Protein AF-A0A9D7T2Z5-F1 (afdb_monomer_lite)

Secondary structure (DSSP, 8-state):
--HHHHHHHHHHHHHHHHHHHHHHHHHHHHHHHHHHHHHHHHHHHHHHHHHHHHHHHHHHHHHHHH-HHHHHHHHHHHH----TT-------------TT------------

Radius of gyration: 41.45 Å; chains: 1; bounding box: 63×59×127 Å

Structure (mmCIF, N/CA/C/O backbone):
data_AF-A0A9D7T2Z5-F1
#
_entry.id   AF-A0A9D7T2Z5-F1
#
loop_
_atom_site.group_PDB
_atom_site.id
_atom_site.type_symbol
_atom_site.label_atom_id
_atom_site.label_alt_id
_atom_site.label_comp_id
_atom_site.label_asym_id
_atom_site.label_entity_id
_atom_site.label_seq_id
_atom_site.pdbx_PDB_ins_code
_atom_site.Cartn_x
_atom_site.Cartn_y
_atom_site.Cartn_z
_atom_site.occupancy
_atom_site.B_iso_or_equiv
_atom_site.auth_seq_id
_atom_site.auth_comp_id
_atom_site.auth_asym_id
_atom_site.auth_atom_id
_atom_site.pdbx_PDB_model_num
ATOM 1 N N . MET A 1 1 ? 38.373 -6.492 -48.192 1.00 63.41 1 MET A N 1
ATOM 2 C CA . MET A 1 1 ? 36.990 -6.645 -47.676 1.00 63.41 1 MET A CA 1
ATOM 3 C C . MET A 1 1 ? 36.101 -5.614 -48.356 1.00 63.41 1 MET A C 1
ATOM 5 O O . MET A 1 1 ? 36.533 -4.480 -48.502 1.00 63.41 1 MET A O 1
ATOM 9 N N . ASN A 1 2 ? 34.899 -5.982 -48.809 1.00 86.19 2 ASN A N 1
ATOM 10 C CA . ASN A 1 2 ? 34.027 -5.057 -49.546 1.00 86.19 2 ASN A CA 1
ATOM 11 C C . ASN A 1 2 ? 33.519 -3.952 -48.610 1.00 86.19 2 ASN A C 1
ATOM 13 O O . ASN A 1 2 ? 32.817 -4.263 -47.649 1.00 86.19 2 ASN A O 1
ATOM 17 N N . LEU A 1 3 ? 33.829 -2.685 -48.909 1.00 89.44 3 LEU A N 1
ATOM 18 C CA . LEU A 1 3 ? 33.453 -1.512 -48.103 1.00 89.44 3 LEU A CA 1
ATOM 19 C C . LEU A 1 3 ? 31.953 -1.498 -47.755 1.00 89.44 3 LEU A C 1
ATOM 21 O O . LEU A 1 3 ? 31.573 -1.246 -46.616 1.00 89.44 3 LEU A O 1
ATOM 25 N N . ARG A 1 4 ? 31.105 -1.913 -48.706 1.00 91.00 4 ARG A N 1
ATOM 26 C CA . ARG A 1 4 ? 29.660 -2.087 -48.498 1.00 91.00 4 ARG A CA 1
ATOM 27 C C . ARG A 1 4 ? 29.327 -3.055 -47.359 1.00 91.00 4 ARG A C 1
ATOM 29 O O . ARG A 1 4 ? 28.424 -2.786 -46.580 1.00 91.00 4 ARG A O 1
ATOM 36 N N . ARG A 1 5 ? 30.042 -4.182 -47.250 1.00 91.94 5 ARG A N 1
ATOM 37 C CA . ARG A 1 5 ? 29.817 -5.161 -46.174 1.00 91.94 5 ARG A CA 1
ATOM 38 C C . ARG A 1 5 ? 30.213 -4.587 -44.817 1.00 91.94 5 ARG A C 1
ATOM 40 O O . ARG A 1 5 ? 29.465 -4.789 -43.874 1.00 91.94 5 ARG A O 1
ATOM 47 N N . VAL A 1 6 ? 31.315 -3.837 -44.745 1.00 94.56 6 VAL A N 1
ATOM 48 C CA . VAL A 1 6 ? 31.790 -3.206 -43.499 1.00 94.56 6 VAL A CA 1
ATOM 49 C C . VAL A 1 6 ? 30.775 -2.186 -42.976 1.00 94.56 6 VAL A C 1
ATOM 51 O O . VAL A 1 6 ? 30.407 -2.227 -41.804 1.00 94.56 6 VAL A O 1
ATOM 54 N N . ILE A 1 7 ? 30.261 -1.328 -43.862 1.00 94.94 7 ILE A N 1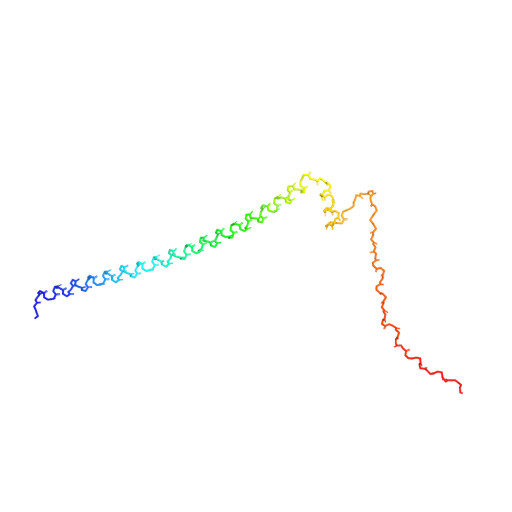
ATOM 55 C CA . ILE A 1 7 ? 29.246 -0.325 -43.516 1.00 94.94 7 ILE A CA 1
ATOM 56 C C . ILE A 1 7 ? 27.963 -1.003 -43.015 1.00 94.94 7 ILE A C 1
ATOM 58 O O . ILE A 1 7 ? 27.440 -0.635 -41.966 1.00 94.94 7 ILE A O 1
ATOM 62 N N . ILE A 1 8 ? 27.486 -2.040 -43.714 1.00 95.31 8 ILE A N 1
ATOM 63 C CA . ILE A 1 8 ? 26.284 -2.780 -43.302 1.00 95.31 8 ILE A CA 1
ATOM 64 C C . ILE A 1 8 ? 26.494 -3.432 -41.934 1.00 95.31 8 ILE A C 1
ATOM 66 O O . ILE A 1 8 ? 25.642 -3.278 -41.066 1.00 95.31 8 ILE A O 1
ATOM 70 N N . THR A 1 9 ? 27.621 -4.116 -41.709 1.00 95.25 9 THR A N 1
ATOM 71 C CA . THR A 1 9 ? 27.900 -4.749 -40.410 1.00 95.25 9 THR A CA 1
ATOM 72 C C . THR A 1 9 ? 27.967 -3.734 -39.274 1.00 95.25 9 THR A C 1
ATOM 74 O O . THR A 1 9 ? 27.466 -4.013 -38.190 1.00 95.25 9 THR A O 1
ATOM 77 N N . PHE A 1 10 ? 28.518 -2.543 -39.523 1.00 95.62 10 PHE A N 1
ATOM 78 C CA . PHE A 1 10 ? 28.585 -1.477 -38.527 1.00 95.62 10 PHE A CA 1
ATOM 79 C C . PHE A 1 10 ? 27.190 -0.977 -38.130 1.00 95.62 10 PHE A C 1
ATOM 81 O O . PHE A 1 10 ? 26.870 -0.931 -36.944 1.00 95.62 10 PHE A O 1
ATOM 88 N N . TYR A 1 11 ? 26.324 -0.681 -39.105 1.00 96.38 11 TYR A N 1
ATOM 89 C CA . TYR A 1 11 ? 24.944 -0.271 -38.820 1.00 96.38 11 TYR A CA 1
ATOM 90 C C . TYR A 1 11 ? 24.125 -1.371 -38.144 1.00 96.38 11 TYR A C 1
ATOM 92 O O . TYR A 1 11 ? 23.314 -1.076 -37.270 1.00 96.38 11 TYR A O 1
ATOM 100 N N . LEU A 1 12 ? 24.351 -2.634 -38.509 1.00 96.44 12 LEU A N 1
ATOM 101 C CA . LEU A 1 12 ? 23.660 -3.770 -37.901 1.00 96.44 12 LEU A CA 1
ATOM 102 C C . LEU A 1 12 ? 24.043 -3.910 -36.421 1.00 96.44 12 LEU A C 1
ATOM 104 O O . LEU A 1 12 ? 23.167 -4.073 -35.575 1.00 96.44 12 LEU A O 1
ATOM 108 N N . LEU A 1 13 ? 25.331 -3.762 -36.096 1.00 96.69 13 LEU A N 1
ATOM 109 C CA . LEU A 1 13 ? 25.807 -3.744 -34.711 1.00 96.69 13 LEU A CA 1
ATOM 110 C C . LEU A 1 13 ? 25.264 -2.545 -33.927 1.00 96.69 13 LEU A C 1
ATOM 112 O O . LEU A 1 13 ? 24.827 -2.712 -32.789 1.00 96.69 13 LEU A O 1
ATOM 116 N N . LEU A 1 14 ? 25.239 -1.357 -34.536 1.00 96.38 14 LEU A N 1
ATOM 117 C CA . LEU A 1 14 ? 24.667 -0.161 -33.918 1.00 96.38 14 LEU A CA 1
ATOM 118 C C . LEU A 1 14 ? 23.180 -0.365 -33.592 1.00 96.38 14 LEU A C 1
ATOM 120 O O . LEU A 1 14 ? 22.741 -0.080 -32.479 1.00 96.38 14 LEU A O 1
ATOM 124 N N . PHE A 1 15 ? 22.418 -0.903 -34.546 1.00 96.75 15 PHE A N 1
ATOM 125 C CA . PHE A 1 15 ? 20.995 -1.179 -34.382 1.00 96.75 15 PHE A CA 1
ATOM 126 C C . PHE A 1 15 ? 20.736 -2.231 -33.299 1.00 96.75 15 PHE A C 1
ATOM 128 O O . PHE A 1 15 ? 19.885 -2.023 -32.438 1.00 96.75 15 PHE A O 1
ATOM 135 N N . LEU A 1 16 ? 21.501 -3.328 -33.295 1.00 96.69 16 LEU A N 1
ATOM 136 C CA . LEU A 1 16 ? 21.415 -4.368 -32.264 1.00 96.69 16 LEU A CA 1
ATOM 137 C C . LEU A 1 16 ? 21.717 -3.815 -30.869 1.00 96.69 16 LEU A C 1
ATOM 139 O O . LEU A 1 16 ? 21.007 -4.144 -29.922 1.00 96.69 16 LEU A O 1
ATOM 143 N N . SER A 1 17 ? 22.726 -2.951 -30.747 1.00 95.31 17 SER A N 1
ATOM 144 C CA . SER A 1 17 ? 23.077 -2.301 -29.481 1.00 95.31 17 SER A CA 1
ATOM 145 C C . SER A 1 17 ? 21.940 -1.412 -28.966 1.00 95.31 17 SER A C 1
ATOM 147 O O . SER A 1 17 ? 21.520 -1.542 -27.814 1.00 95.31 17 SER A O 1
ATOM 149 N N . LEU A 1 18 ? 21.366 -0.573 -29.838 1.00 95.88 18 LEU A N 1
ATOM 150 C CA . LEU A 1 18 ? 20.221 0.274 -29.489 1.00 95.88 18 LEU A CA 1
ATOM 151 C C . LEU A 1 18 ? 18.993 -0.553 -29.090 1.00 95.88 18 LEU A C 1
ATOM 153 O O . LEU A 1 18 ? 18.354 -0.265 -28.079 1.00 95.88 18 LEU A O 1
ATOM 157 N N . ALA A 1 19 ? 18.675 -1.592 -29.866 1.00 94.56 19 ALA A N 1
ATOM 158 C CA . ALA A 1 19 ? 17.538 -2.466 -29.607 1.00 94.56 19 ALA A CA 1
ATOM 159 C C . ALA A 1 19 ? 17.696 -3.226 -28.282 1.00 94.56 19 ALA A C 1
ATOM 161 O O . ALA A 1 19 ? 16.750 -3.301 -27.498 1.00 94.56 19 ALA A O 1
ATOM 162 N N . ALA A 1 20 ? 18.896 -3.738 -27.994 1.00 93.81 20 ALA A N 1
ATOM 163 C CA . ALA A 1 20 ? 19.196 -4.402 -26.732 1.00 93.81 20 ALA A CA 1
ATOM 164 C C . ALA A 1 20 ? 19.056 -3.437 -25.544 1.00 93.81 20 ALA A C 1
ATOM 166 O O . ALA A 1 20 ? 18.382 -3.770 -24.568 1.00 93.81 20 ALA A O 1
ATOM 167 N N . GLY A 1 21 ? 19.611 -2.223 -25.649 1.00 92.06 21 GLY A N 1
ATOM 168 C CA . GLY A 1 21 ? 19.484 -1.192 -24.616 1.00 92.06 21 GLY A CA 1
ATOM 169 C C . GLY A 1 21 ? 18.027 -0.812 -24.339 1.00 92.06 21 GLY A C 1
ATOM 170 O O . GLY A 1 21 ? 17.586 -0.838 -23.188 1.00 92.06 21 GLY A O 1
ATOM 171 N N . ALA A 1 22 ? 17.249 -0.546 -25.392 1.00 91.62 22 ALA A N 1
ATOM 172 C CA . ALA A 1 22 ? 15.827 -0.229 -25.278 1.00 91.62 22 ALA A CA 1
ATOM 173 C C . ALA A 1 22 ? 15.021 -1.386 -24.666 1.00 91.62 22 ALA A C 1
ATOM 175 O O . ALA A 1 22 ? 14.164 -1.166 -23.809 1.00 91.62 22 ALA A O 1
ATOM 176 N N . SER A 1 23 ? 15.317 -2.627 -25.059 1.00 89.44 23 SER A N 1
ATOM 177 C CA . SER A 1 23 ? 14.627 -3.809 -24.542 1.00 89.44 23 SER A CA 1
ATOM 178 C C . SER A 1 23 ? 14.915 -4.044 -23.056 1.00 89.44 23 SER A C 1
ATOM 180 O O . SER A 1 23 ? 14.002 -4.395 -22.307 1.00 89.44 23 SER A O 1
ATOM 182 N N . ILE A 1 24 ? 16.157 -3.835 -22.606 1.00 88.31 24 ILE A N 1
ATOM 183 C CA . ILE A 1 24 ? 16.529 -3.942 -21.186 1.00 88.31 24 ILE A CA 1
ATOM 184 C C . ILE A 1 24 ? 15.814 -2.862 -20.371 1.00 88.31 24 ILE A C 1
ATOM 186 O O . ILE A 1 24 ? 15.167 -3.181 -19.370 1.00 88.31 24 ILE A O 1
ATOM 190 N N . PHE A 1 25 ? 15.867 -1.609 -20.833 1.00 88.56 25 PHE A N 1
ATOM 191 C CA . PHE A 1 25 ? 15.211 -0.483 -20.171 1.00 88.56 25 PHE A CA 1
ATOM 192 C C . PHE A 1 25 ? 13.701 -0.720 -20.028 1.00 88.56 25 PHE A C 1
ATOM 194 O O . PHE A 1 25 ? 13.151 -0.626 -18.932 1.00 88.56 25 PHE A O 1
ATOM 201 N N . PHE A 1 26 ? 13.041 -1.154 -21.104 1.00 88.50 26 PHE A N 1
ATOM 202 C CA . PHE A 1 26 ? 11.608 -1.442 -21.101 1.00 88.50 26 PHE A CA 1
ATOM 203 C C . PHE A 1 26 ? 11.215 -2.542 -20.100 1.00 88.50 26 PHE A C 1
ATOM 205 O O . PHE A 1 26 ? 10.195 -2.442 -19.410 1.00 88.50 26 PHE A O 1
ATOM 212 N N . LEU A 1 27 ? 12.026 -3.599 -19.981 1.00 81.56 27 LEU A N 1
ATOM 213 C CA . LEU A 1 27 ? 11.783 -4.669 -19.011 1.00 81.56 27 LEU A CA 1
ATOM 214 C C . LEU A 1 27 ? 11.968 -4.195 -17.566 1.00 81.56 27 LEU A C 1
ATOM 216 O O . LEU A 1 27 ? 11.200 -4.617 -16.696 1.00 81.56 27 LEU A O 1
ATOM 220 N N . GLN A 1 28 ? 12.948 -3.327 -17.308 1.00 82.12 28 GLN A N 1
ATOM 221 C CA . GLN A 1 28 ? 13.186 -2.753 -15.987 1.00 82.12 28 GLN A CA 1
ATOM 222 C C . GLN A 1 28 ? 12.025 -1.849 -15.553 1.00 82.12 28 GLN A C 1
ATOM 224 O O . GLN A 1 28 ? 11.435 -2.089 -14.497 1.00 82.12 28 GLN A O 1
ATOM 229 N N . THR A 1 29 ? 11.590 -0.919 -16.408 1.00 79.38 29 THR A N 1
ATOM 230 C CA . THR A 1 29 ? 10.449 -0.030 -16.124 1.00 79.38 29 THR A CA 1
ATOM 231 C C . THR A 1 29 ? 9.174 -0.822 -15.821 1.00 79.38 29 THR A C 1
ATOM 233 O O . THR A 1 29 ? 8.414 -0.506 -14.905 1.00 79.38 29 THR A O 1
ATOM 236 N N . ARG A 1 30 ? 8.943 -1.929 -16.539 1.00 77.81 30 ARG A N 1
ATOM 237 C CA . ARG A 1 30 ? 7.764 -2.781 -16.321 1.00 77.81 30 ARG A CA 1
ATOM 238 C C . ARG A 1 30 ? 7.824 -3.588 -15.018 1.00 77.81 30 ARG A C 1
ATOM 240 O O . ARG A 1 30 ? 6.789 -4.075 -14.551 1.00 77.81 30 ARG A O 1
ATOM 247 N N . ARG A 1 31 ? 9.009 -3.785 -14.433 1.00 80.62 31 ARG A N 1
ATOM 248 C CA . ARG A 1 31 ? 9.164 -4.392 -13.099 1.00 80.62 31 ARG A CA 1
ATOM 249 C C . ARG A 1 31 ? 8.830 -3.383 -12.008 1.00 80.62 31 ARG A C 1
ATOM 251 O O . ARG A 1 31 ? 8.021 -3.713 -11.146 1.00 80.62 31 ARG A O 1
ATOM 258 N N . GLU A 1 32 ? 9.364 -2.170 -12.105 1.00 80.56 32 GLU A N 1
ATOM 259 C CA . GLU A 1 32 ? 9.085 -1.070 -11.171 1.00 80.56 32 GLU A CA 1
ATOM 260 C C . GLU A 1 32 ? 7.588 -0.735 -11.140 1.00 80.56 32 GLU A C 1
ATOM 262 O O . GLU A 1 32 ? 6.978 -0.687 -10.074 1.00 80.56 32 GLU A O 1
ATOM 267 N N . TYR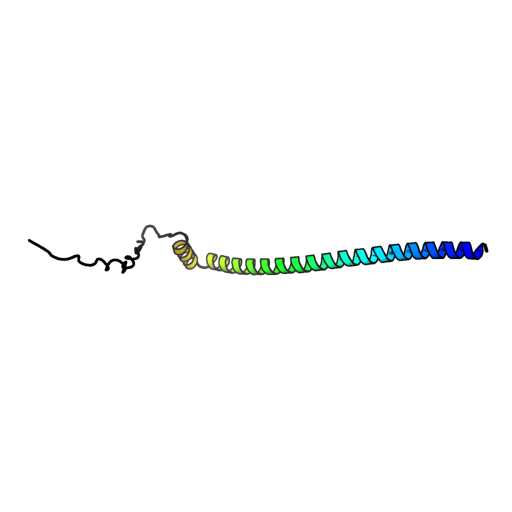 A 1 33 ? 6.946 -0.659 -12.310 1.00 82.12 33 TYR A N 1
ATOM 268 C CA . TYR A 1 33 ? 5.501 -0.435 -12.400 1.00 82.12 33 TYR A CA 1
ATOM 269 C C . TYR A 1 33 ? 4.678 -1.518 -11.681 1.00 82.12 33 TYR A C 1
ATOM 271 O O . TYR A 1 33 ? 3.705 -1.230 -10.985 1.00 82.12 33 TYR A O 1
ATOM 279 N N . ARG A 1 34 ? 5.085 -2.790 -11.796 1.00 81.06 34 ARG A N 1
ATOM 280 C CA . ARG A 1 34 ? 4.408 -3.894 -11.096 1.00 81.06 34 ARG A CA 1
ATOM 281 C C . ARG A 1 34 ? 4.638 -3.867 -9.588 1.00 81.06 34 ARG A C 1
ATOM 283 O O . ARG A 1 34 ? 3.754 -4.297 -8.852 1.00 81.06 34 ARG A O 1
ATOM 290 N N . GLN A 1 35 ? 5.795 -3.399 -9.130 1.00 85.56 35 GLN A N 1
ATOM 291 C CA . GLN A 1 35 ? 6.055 -3.211 -7.703 1.00 85.56 35 GLN A CA 1
ATOM 292 C C . GLN A 1 35 ? 5.181 -2.091 -7.134 1.00 85.56 35 GLN A C 1
ATOM 294 O O . GLN A 1 35 ? 4.537 -2.304 -6.111 1.00 85.56 35 GLN A O 1
ATOM 299 N N . LEU A 1 36 ? 5.064 -0.966 -7.847 1.00 87.25 36 LEU A N 1
ATOM 300 C CA . LEU A 1 36 ? 4.203 0.150 -7.449 1.00 87.25 36 LEU A CA 1
ATOM 301 C C . LEU A 1 36 ? 2.733 -0.267 -7.326 1.00 87.25 36 LEU A C 1
ATOM 303 O O . LEU A 1 36 ? 2.098 0.019 -6.312 1.00 87.25 36 LEU A O 1
ATOM 307 N N . LEU A 1 37 ? 2.214 -1.024 -8.298 1.00 88.50 37 LEU A N 1
ATOM 308 C CA . LEU A 1 37 ? 0.846 -1.551 -8.237 1.00 88.50 37 LEU A CA 1
ATOM 309 C C . LEU A 1 37 ? 0.615 -2.464 -7.026 1.00 88.50 37 LEU A C 1
ATOM 311 O O . LEU A 1 37 ? -0.451 -2.421 -6.412 1.00 88.50 37 LEU A O 1
ATOM 315 N N . LYS A 1 38 ? 1.606 -3.288 -6.662 1.00 88.44 38 LYS A N 1
ATOM 316 C CA . LYS A 1 38 ? 1.519 -4.132 -5.463 1.00 88.44 38 LYS A CA 1
ATOM 317 C C . LYS A 1 38 ? 1.493 -3.289 -4.192 1.00 88.44 38 LYS A C 1
ATOM 319 O O . LYS A 1 38 ? 0.600 -3.489 -3.374 1.00 88.44 38 LYS A O 1
ATOM 324 N N . SER A 1 39 ? 2.399 -2.317 -4.061 1.00 88.81 39 SER A N 1
ATOM 325 C CA . SER A 1 39 ? 2.417 -1.425 -2.896 1.00 88.81 39 SER A CA 1
ATOM 326 C C . SER A 1 39 ? 1.144 -0.588 -2.780 1.00 88.81 39 SER A C 1
ATOM 328 O O . SER A 1 39 ? 0.642 -0.375 -1.679 1.00 88.81 39 SER A O 1
ATOM 330 N N . GLU A 1 40 ? 0.572 -0.154 -3.906 1.00 90.88 40 GLU A N 1
ATOM 331 C CA . GLU A 1 40 ? -0.692 0.579 -3.919 1.00 90.88 40 GLU A CA 1
ATOM 332 C C . GLU A 1 40 ? -1.848 -0.311 -3.443 1.00 90.88 40 GLU A C 1
ATOM 334 O O . GLU A 1 40 ? -2.661 0.112 -2.621 1.00 90.88 40 GLU A O 1
ATOM 339 N N . ALA A 1 41 ? -1.912 -1.561 -3.913 1.00 91.81 41 ALA A N 1
ATOM 340 C CA . ALA A 1 41 ? -2.933 -2.513 -3.488 1.00 91.81 41 ALA A CA 1
ATOM 341 C C . ALA A 1 41 ? -2.827 -2.849 -1.991 1.00 91.81 41 ALA A C 1
ATOM 343 O O . ALA A 1 41 ? -3.847 -2.903 -1.302 1.00 91.81 41 ALA A O 1
ATOM 344 N N . GLU A 1 42 ? -1.613 -3.042 -1.475 1.00 92.81 42 GLU A N 1
ATOM 345 C CA . GLU A 1 42 ? -1.368 -3.269 -0.047 1.00 92.81 42 GLU A CA 1
ATOM 346 C C . GLU A 1 42 ? -1.759 -2.050 0.793 1.00 92.81 42 GLU A C 1
ATOM 348 O O . GLU A 1 42 ? -2.513 -2.182 1.756 1.00 92.81 42 GLU A O 1
ATOM 353 N N . SER A 1 43 ? -1.341 -0.849 0.385 1.00 89.44 43 SER A N 1
ATOM 354 C CA . SER A 1 43 ? -1.692 0.393 1.076 1.00 89.44 43 SER A CA 1
ATOM 355 C C . SER A 1 43 ? -3.207 0.624 1.106 1.00 89.44 43 SER A C 1
ATOM 357 O O . SER A 1 43 ? -3.766 0.935 2.158 1.00 89.44 43 SER A O 1
ATOM 359 N N . LYS A 1 44 ? -3.909 0.379 -0.010 1.00 91.75 44 LYS A N 1
ATOM 360 C CA . LYS A 1 44 ? -5.378 0.467 -0.070 1.00 91.75 44 LYS A CA 1
ATOM 361 C C . LYS A 1 44 ? -6.065 -0.522 0.870 1.00 91.75 44 LYS A C 1
ATOM 363 O O . LYS A 1 44 ? -7.063 -0.162 1.490 1.00 91.75 44 LYS A O 1
ATOM 368 N N . ARG A 1 45 ? -5.545 -1.746 1.001 1.00 92.31 45 ARG A N 1
ATOM 369 C CA . ARG A 1 45 ? -6.078 -2.741 1.948 1.00 92.31 45 ARG A CA 1
ATOM 370 C C . ARG A 1 45 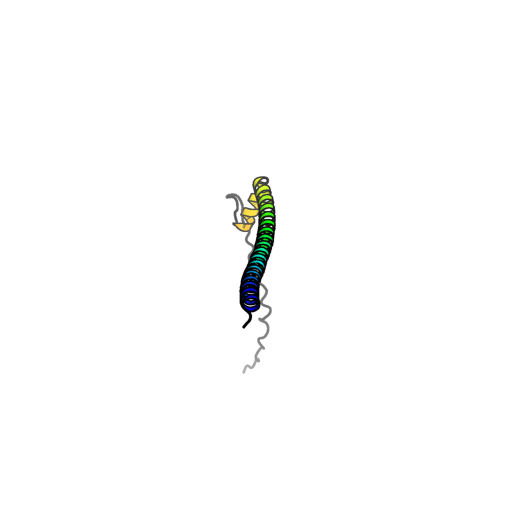? -5.905 -2.282 3.391 1.00 92.31 45 ARG A C 1
ATOM 372 O O . ARG A 1 45 ? -6.881 -2.261 4.134 1.00 92.31 45 ARG A O 1
ATOM 379 N N . LEU A 1 46 ? -4.703 -1.836 3.751 1.00 91.75 46 LEU A N 1
ATOM 380 C CA . LEU A 1 46 ? -4.418 -1.316 5.090 1.00 91.75 46 LEU A CA 1
ATOM 381 C C . LEU A 1 46 ? -5.295 -0.103 5.428 1.00 91.75 46 LEU A C 1
ATOM 383 O O . LEU A 1 46 ? -5.835 -0.016 6.530 1.00 91.75 46 LEU A O 1
ATOM 387 N N . LEU A 1 47 ? -5.494 0.804 4.468 1.00 90.56 47 LEU A N 1
ATOM 388 C CA . LEU A 1 47 ? -6.400 1.942 4.622 1.00 90.56 47 LEU A CA 1
ATOM 389 C C . LEU A 1 47 ? -7.846 1.497 4.847 1.00 90.56 47 LEU A C 1
ATOM 391 O O . LEU A 1 47 ? -8.506 2.020 5.744 1.00 90.56 47 LEU A O 1
ATOM 395 N N . ALA A 1 48 ? -8.340 0.527 4.076 1.00 92.75 48 ALA A N 1
ATOM 396 C CA . ALA A 1 48 ? -9.695 0.009 4.239 1.00 92.75 48 ALA A CA 1
ATOM 397 C C . ALA A 1 48 ? -9.897 -0.636 5.622 1.00 92.75 48 ALA A C 1
ATOM 399 O O . ALA A 1 48 ? -10.896 -0.366 6.289 1.00 92.75 48 ALA A O 1
ATOM 400 N N . GLU A 1 49 ? -8.932 -1.431 6.090 1.00 92.06 49 GLU A N 1
ATOM 401 C CA . GLU A 1 49 ? -8.963 -2.032 7.427 1.00 92.06 49 GLU A CA 1
ATOM 402 C C . GLU A 1 49 ? -8.934 -0.976 8.539 1.00 92.06 49 GLU A C 1
ATOM 404 O O . GLU A 1 49 ? -9.723 -1.045 9.485 1.00 92.06 49 GLU A O 1
ATOM 409 N N . ALA A 1 50 ? -8.065 0.031 8.422 1.00 88.50 50 ALA A N 1
ATOM 410 C CA . ALA A 1 50 ? -7.992 1.130 9.379 1.00 88.50 50 ALA A CA 1
ATOM 411 C C . ALA A 1 50 ? -9.299 1.940 9.417 1.00 88.50 50 ALA A C 1
ATOM 413 O O . ALA A 1 50 ? -9.791 2.273 10.494 1.00 88.50 50 ALA A O 1
ATOM 414 N N . GLN A 1 51 ? -9.910 2.204 8.259 1.00 89.31 51 GLN A N 1
ATOM 415 C CA . GLN A 1 51 ? -11.201 2.889 8.168 1.00 89.31 51 GLN A CA 1
ATOM 416 C C . GLN A 1 51 ? -12.353 2.080 8.774 1.00 89.31 51 GLN A C 1
ATOM 418 O O . GLN A 1 51 ? -13.285 2.666 9.327 1.00 89.31 51 GLN A O 1
ATOM 423 N N . LEU A 1 52 ? -12.335 0.749 8.663 1.00 91.06 52 LEU A N 1
ATOM 424 C CA . LEU A 1 52 ? -13.326 -0.103 9.326 1.00 91.06 52 LEU A CA 1
ATOM 425 C C . LEU A 1 52 ? -13.172 -0.032 10.847 1.00 91.06 52 LEU A C 1
ATOM 427 O O . LEU A 1 52 ? -14.149 0.262 11.535 1.00 91.06 52 LEU A O 1
ATOM 431 N N . LYS A 1 53 ? -11.943 -0.178 11.354 1.00 88.38 53 LYS A N 1
ATOM 432 C CA . LYS A 1 53 ? -11.642 -0.055 12.789 1.00 88.38 53 LYS A CA 1
ATOM 433 C C . LYS A 1 53 ? -12.032 1.316 13.343 1.00 88.38 53 LYS A C 1
ATOM 435 O O . LYS A 1 53 ? -12.638 1.396 14.407 1.00 88.38 53 LYS A O 1
ATOM 440 N N . LEU A 1 54 ? -11.748 2.394 12.609 1.00 88.31 54 LEU A N 1
ATOM 441 C CA . LEU A 1 54 ? -12.153 3.746 13.001 1.00 88.31 54 LEU A CA 1
ATOM 442 C C . LEU A 1 54 ? -13.672 3.896 13.069 1.00 8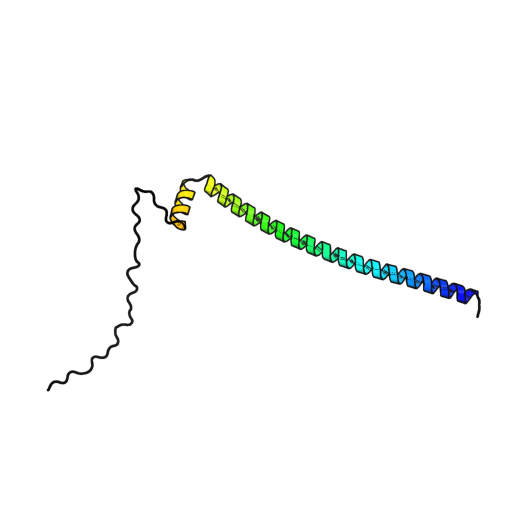8.31 54 LEU A C 1
ATOM 444 O O . LEU A 1 54 ? -14.179 4.465 14.032 1.00 88.31 54 LEU A O 1
ATOM 448 N N . ARG A 1 55 ? -14.411 3.354 12.094 1.00 86.38 55 ARG A N 1
ATOM 449 C CA . ARG A 1 55 ? -15.881 3.386 12.115 1.00 86.38 55 ARG A CA 1
ATOM 450 C C . ARG A 1 55 ? -16.461 2.605 13.291 1.00 86.38 55 ARG A C 1
ATOM 452 O O . ARG A 1 55 ? -17.440 3.047 13.887 1.00 86.38 55 ARG A O 1
ATOM 459 N N . GLU A 1 56 ? -15.875 1.465 13.643 1.00 83.12 56 GLU A N 1
ATOM 460 C CA . GLU A 1 56 ? -16.279 0.703 14.830 1.00 83.12 56 GLU A CA 1
ATOM 461 C C . GLU A 1 56 ? -16.027 1.489 16.119 1.00 83.12 56 GLU A C 1
ATOM 463 O O . GLU A 1 56 ? -16.923 1.603 16.956 1.00 83.12 56 GLU A O 1
ATOM 468 N N . GLN A 1 57 ? -14.844 2.094 16.250 1.00 79.81 57 GLN A N 1
ATOM 469 C CA . GLN A 1 57 ? -14.499 2.932 17.396 1.00 79.81 57 GLN A CA 1
ATOM 470 C C . GLN A 1 57 ? -15.400 4.163 17.505 1.00 79.81 57 GLN A C 1
ATOM 472 O O . GLN A 1 57 ? -15.850 4.477 18.601 1.00 79.81 57 GLN A O 1
ATOM 477 N N . GLN A 1 58 ? -15.713 4.823 16.389 1.00 78.62 58 GLN A N 1
ATOM 478 C CA . GLN A 1 58 ? -16.640 5.954 16.359 1.00 78.62 58 GLN A CA 1
ATOM 479 C C . GLN A 1 58 ? -18.039 5.545 16.808 1.00 78.62 58 GLN A C 1
ATOM 481 O O . GLN A 1 58 ? -18.590 6.209 17.671 1.00 78.62 58 GLN A O 1
ATOM 486 N N . ARG A 1 59 ? -18.580 4.405 16.354 1.00 76.88 59 ARG A N 1
ATOM 487 C CA . ARG A 1 59 ? -19.876 3.912 16.864 1.00 76.88 59 ARG A CA 1
ATOM 488 C C . ARG A 1 59 ? -19.859 3.651 18.366 1.00 76.88 59 ARG A C 1
ATOM 490 O O . ARG A 1 59 ? -20.861 3.886 19.036 1.00 76.88 59 ARG A O 1
ATOM 497 N N . ILE A 1 60 ? -18.755 3.116 18.888 1.00 71.94 60 ILE A N 1
ATOM 498 C CA . ILE A 1 60 ? -18.590 2.905 20.329 1.00 71.94 60 ILE A CA 1
ATOM 499 C C . ILE A 1 60 ? -18.571 4.264 21.034 1.00 71.94 60 ILE A C 1
ATOM 501 O O . ILE A 1 60 ? -19.325 4.460 21.979 1.00 71.94 60 ILE A O 1
ATOM 505 N N . LEU A 1 61 ? -17.774 5.213 20.542 1.00 73.56 61 LEU A N 1
ATOM 506 C CA . LEU A 1 61 ? -17.659 6.557 21.103 1.00 73.56 61 LEU A CA 1
ATOM 507 C C . LEU A 1 61 ? -18.992 7.315 21.073 1.00 73.56 61 LEU A C 1
ATOM 509 O O . LEU A 1 61 ? -19.359 7.927 22.070 1.00 73.56 61 LEU A O 1
ATOM 513 N N . ASP A 1 62 ? -19.732 7.231 19.970 1.00 70.69 62 ASP A N 1
ATOM 514 C CA . ASP A 1 62 ? -21.051 7.841 19.814 1.00 70.69 62 ASP A CA 1
ATOM 515 C C . ASP A 1 62 ? -22.031 7.265 20.836 1.00 70.69 62 ASP A C 1
ATOM 517 O O . ASP A 1 62 ? -22.716 8.027 21.512 1.00 70.69 62 ASP A O 1
ATOM 521 N N . ARG A 1 63 ? -22.028 5.938 21.037 1.00 62.09 63 ARG A N 1
ATOM 522 C CA . ARG A 1 63 ? -22.842 5.283 22.074 1.00 62.09 63 ARG A CA 1
ATOM 523 C C . ARG A 1 63 ? -22.433 5.677 23.491 1.00 62.09 63 ARG A C 1
ATOM 525 O O . ARG A 1 63 ? -23.311 5.899 24.317 1.00 62.09 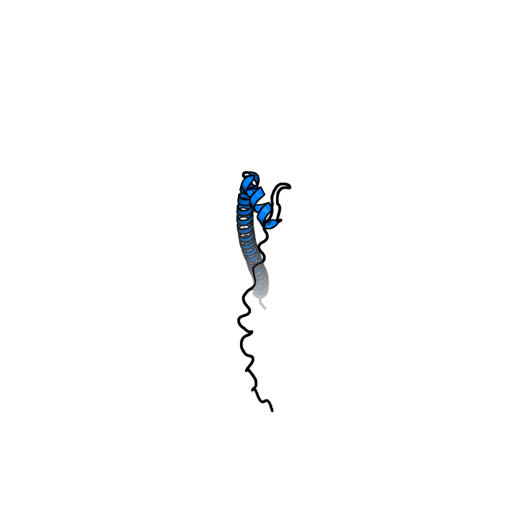63 ARG A O 1
ATOM 532 N N . LEU A 1 64 ? -21.131 5.794 23.776 1.00 61.97 64 LEU A N 1
ATOM 533 C CA . LEU A 1 64 ? -20.662 6.326 25.061 1.00 61.97 64 LEU A CA 1
ATOM 534 C C . LEU A 1 64 ? -21.115 7.777 25.253 1.00 61.97 64 LEU A C 1
ATOM 536 O O . LEU A 1 64 ? -21.452 8.170 26.358 1.00 61.97 64 LEU A O 1
ATOM 540 N N . ARG A 1 65 ? -21.117 8.595 24.202 1.00 61.94 65 ARG A N 1
ATOM 541 C CA . ARG A 1 65 ? -21.441 10.019 24.317 1.00 61.94 65 ARG A CA 1
ATOM 542 C C . ARG A 1 65 ? -22.943 10.280 24.432 1.00 61.94 65 ARG A C 1
ATOM 544 O O . ARG A 1 65 ? -23.328 11.261 25.061 1.00 61.94 65 ARG A O 1
ATOM 551 N N . SER A 1 66 ? -23.776 9.439 23.820 1.00 62.03 66 SER A N 1
ATOM 552 C CA . SER A 1 66 ? -25.232 9.611 23.793 1.00 62.03 66 SER A CA 1
ATOM 553 C C . SER A 1 66 ? -25.964 9.001 24.990 1.00 62.03 66 SER A C 1
ATOM 555 O O . SER A 1 66 ? -27.090 9.406 25.258 1.00 62.03 66 SER A O 1
ATOM 557 N N . ASP A 1 67 ? -25.364 8.030 25.688 1.00 62.41 67 ASP A N 1
ATOM 558 C CA . ASP A 1 67 ? -26.002 7.320 26.801 1.00 62.41 67 ASP A CA 1
ATOM 559 C C . ASP A 1 67 ? -25.207 7.489 28.115 1.00 62.41 67 ASP A C 1
ATOM 561 O O . ASP A 1 67 ? -24.243 6.757 28.369 1.00 62.41 67 ASP A O 1
ATOM 565 N N . PRO A 1 68 ? -25.598 8.440 28.983 1.00 65.75 68 PRO A N 1
ATOM 566 C CA . PRO A 1 68 ? -24.936 8.652 30.268 1.00 65.75 68 PRO A CA 1
ATOM 567 C C . PRO A 1 68 ? -25.009 7.428 31.199 1.00 65.75 68 PRO A C 1
ATOM 569 O O . PRO A 1 68 ? -24.098 7.235 32.008 1.00 65.75 68 PRO A O 1
ATOM 572 N N . ALA A 1 69 ? -26.019 6.558 31.062 1.00 67.31 69 ALA A N 1
ATOM 573 C CA . ALA A 1 69 ? -26.112 5.327 31.850 1.00 67.31 69 ALA A CA 1
ATOM 574 C C . ALA A 1 69 ? -25.048 4.299 31.420 1.00 67.31 69 ALA A C 1
ATOM 576 O O . ALA A 1 69 ? -24.488 3.579 32.255 1.00 67.31 69 ALA A O 1
ATOM 577 N N . PHE A 1 70 ? -24.699 4.271 30.129 1.00 64.94 70 PHE A N 1
ATOM 578 C CA . PHE A 1 70 ? -23.623 3.427 29.609 1.00 64.94 70 PHE A CA 1
ATOM 579 C C . PHE A 1 70 ? -22.239 3.886 30.093 1.00 64.94 70 PHE A C 1
ATOM 581 O O . PHE A 1 70 ? -21.410 3.052 30.467 1.00 64.94 70 PHE A O 1
ATOM 588 N N . VAL A 1 71 ? -21.991 5.198 30.154 1.00 66.75 71 VAL A N 1
ATOM 589 C CA . VAL A 1 71 ? -20.743 5.767 30.699 1.00 66.75 71 VAL A CA 1
ATOM 590 C C . VAL A 1 71 ? -20.562 5.375 32.158 1.00 66.75 71 VAL A C 1
ATOM 592 O O . VAL A 1 71 ? -19.508 4.860 32.534 1.00 66.75 71 VAL A O 1
ATOM 595 N N . GLU A 1 72 ? -21.601 5.558 32.970 1.00 70.12 72 GLU A N 1
ATOM 596 C CA . GLU A 1 72 ? -21.552 5.237 34.393 1.00 70.12 72 GLU A CA 1
ATOM 597 C C . GLU A 1 72 ? -21.282 3.740 34.627 1.00 70.12 72 GLU A C 1
ATOM 599 O O . GLU A 1 72 ? -20.437 3.379 35.448 1.00 70.12 72 GLU A O 1
ATOM 604 N N . MET A 1 73 ? -21.899 2.857 33.834 1.00 74.31 73 MET A N 1
ATOM 605 C CA . MET A 1 73 ? -21.619 1.418 33.861 1.00 74.31 73 MET A CA 1
ATOM 606 C C . MET A 1 73 ? -20.164 1.084 33.480 1.00 74.31 73 MET A C 1
ATOM 608 O O . MET A 1 73 ? -19.540 0.235 34.125 1.00 74.31 73 MET A O 1
ATOM 612 N N . VAL A 1 74 ? -19.610 1.709 32.435 1.00 70.62 74 VAL A N 1
ATOM 613 C CA . VAL A 1 74 ? -18.228 1.450 31.988 1.00 70.62 74 VAL A CA 1
ATOM 614 C C . VAL A 1 74 ? -17.218 1.920 33.034 1.00 70.62 74 VAL A C 1
ATOM 616 O O . VAL A 1 74 ? -16.273 1.187 33.329 1.00 70.62 74 VAL A O 1
ATOM 619 N N . ILE A 1 75 ? -17.428 3.095 33.630 1.00 74.75 75 ILE A N 1
ATOM 620 C CA . ILE A 1 75 ? -16.569 3.630 34.694 1.00 74.75 75 ILE A CA 1
ATOM 621 C C . ILE A 1 75 ? -16.667 2.742 35.949 1.00 74.75 75 ILE A C 1
ATOM 623 O O . ILE A 1 75 ? -15.630 2.360 36.493 1.00 74.75 75 ILE A O 1
ATOM 627 N N . ARG A 1 76 ? -17.869 2.302 36.354 1.00 76.06 76 ARG A N 1
ATOM 628 C CA . ARG A 1 76 ? -18.049 1.333 37.456 1.00 76.06 76 ARG A CA 1
ATOM 629 C C . ARG A 1 76 ? -17.255 0.042 37.226 1.00 76.06 76 ARG A C 1
ATOM 631 O O . ARG A 1 76 ? -16.565 -0.420 38.128 1.00 76.06 76 ARG A O 1
ATOM 638 N N . ARG A 1 77 ? -17.296 -0.529 36.013 1.00 72.56 77 ARG A N 1
ATOM 639 C CA . ARG A 1 77 ? -16.603 -1.798 35.704 1.00 72.56 77 ARG A CA 1
ATOM 640 C C . ARG A 1 77 ? -15.094 -1.665 35.511 1.00 72.56 77 ARG A C 1
ATOM 642 O O . ARG A 1 77 ? -14.366 -2.558 35.926 1.00 72.56 77 ARG A O 1
ATOM 649 N N . ARG A 1 78 ? -14.617 -0.616 34.829 1.00 72.81 78 ARG A N 1
ATOM 650 C CA . ARG A 1 78 ? -13.187 -0.478 34.487 1.00 72.81 78 ARG A CA 1
ATOM 651 C C . ARG A 1 78 ? -12.370 0.277 35.523 1.00 72.81 78 ARG A C 1
ATOM 653 O O . ARG A 1 78 ? -11.187 -0.007 35.658 1.00 72.81 78 ARG A O 1
ATOM 660 N N . LEU A 1 79 ? -12.977 1.246 36.199 1.00 73.94 79 LEU A N 1
ATOM 661 C CA . LEU A 1 79 ? -12.293 2.128 37.145 1.00 73.94 79 LEU A CA 1
ATOM 662 C C . LEU A 1 79 ? -12.707 1.849 38.596 1.00 73.94 79 LEU A C 1
ATOM 664 O O . LEU A 1 79 ? -12.173 2.479 39.500 1.00 73.94 79 LEU A O 1
ATOM 668 N N . GLY A 1 80 ? -13.647 0.921 38.829 1.00 70.19 80 GLY A N 1
ATOM 669 C CA . GLY A 1 80 ? -14.150 0.615 40.171 1.00 70.19 80 GLY A CA 1
ATOM 670 C C . GLY A 1 80 ? -14.862 1.800 40.827 1.00 70.19 80 GLY A C 1
ATOM 671 O O . GLY A 1 80 ? -14.918 1.882 42.049 1.00 70.19 80 GLY A O 1
ATOM 672 N N . TYR A 1 81 ? -15.354 2.743 40.020 1.00 69.88 81 TYR A N 1
ATOM 673 C CA . TYR A 1 81 ? -15.988 3.962 40.504 1.00 69.88 81 TYR A CA 1
ATOM 674 C C . TYR A 1 81 ? -17.321 3.646 41.180 1.00 69.88 81 TYR A C 1
ATOM 676 O O . TYR A 1 81 ? -18.159 2.971 40.589 1.00 69.88 81 TYR A O 1
ATOM 684 N N . ALA A 1 82 ? -17.527 4.175 42.380 1.00 70.94 82 ALA A N 1
ATOM 685 C CA . ALA A 1 82 ? -18.822 4.238 43.046 1.00 70.94 82 ALA A CA 1
ATOM 686 C C . ALA A 1 82 ? -19.082 5.683 43.468 1.00 70.94 82 ALA A C 1
ATOM 688 O O . ALA A 1 82 ? -18.139 6.431 43.749 1.00 70.94 82 ALA A O 1
ATOM 689 N N . LYS A 1 83 ? -20.353 6.090 43.480 1.00 74.00 83 LYS A N 1
ATOM 690 C CA . LYS A 1 83 ? -20.725 7.420 43.976 1.00 74.00 83 LYS A CA 1
ATOM 691 C C . LYS A 1 83 ? -20.468 7.510 45.492 1.00 74.00 83 LYS A C 1
ATOM 693 O O . LYS A 1 83 ? -20.476 6.477 46.157 1.00 74.00 83 LYS A O 1
ATOM 698 N N . PRO A 1 84 ? -20.263 8.719 46.052 1.00 70.81 84 PRO A N 1
ATOM 699 C CA . PRO A 1 84 ? -19.979 8.899 47.482 1.00 70.81 84 PRO A CA 1
ATOM 700 C C . PRO A 1 84 ? -21.024 8.268 48.416 1.00 70.81 84 PRO A C 1
ATOM 702 O O . PRO A 1 84 ? -20.675 7.851 49.514 1.00 70.81 84 PRO A O 1
ATOM 705 N N . ASP A 1 85 ? -22.272 8.150 47.953 1.00 75.44 85 ASP A N 1
ATOM 706 C CA . ASP A 1 85 ? -23.395 7.566 48.696 1.00 75.44 85 ASP A CA 1
ATOM 707 C C . ASP A 1 85 ? -23.653 6.074 48.380 1.00 75.44 85 ASP A C 1
ATOM 709 O O . ASP A 1 85 ? -24.687 5.528 48.763 1.00 75.44 85 ASP A O 1
ATOM 713 N N . GLU A 1 86 ? -22.758 5.387 47.661 1.00 72.88 86 GLU A N 1
ATOM 714 C CA . GLU A 1 86 ? -22.930 3.978 47.279 1.00 72.88 86 GLU A CA 1
ATOM 715 C C . GLU A 1 86 ? -21.994 3.031 48.046 1.00 72.88 86 GLU A C 1
ATOM 717 O O . GLU A 1 86 ? -20.790 3.253 48.158 1.00 72.88 86 GLU A O 1
ATOM 722 N N . MET A 1 87 ? -22.543 1.911 48.528 1.00 68.00 87 MET A N 1
ATOM 723 C CA . MET A 1 87 ? -21.794 0.872 49.241 1.00 68.00 87 MET A CA 1
ATOM 724 C C . MET A 1 87 ? -21.324 -0.224 48.270 1.00 68.00 87 MET A C 1
ATOM 726 O O . MET A 1 87 ? -22.135 -0.914 47.651 1.00 68.00 87 MET A O 1
ATOM 730 N N . ILE A 1 88 ? -20.005 -0.405 48.140 1.00 68.12 88 ILE A N 1
ATOM 731 C CA . ILE A 1 88 ? -19.405 -1.474 47.326 1.00 68.12 88 ILE A CA 1
ATOM 732 C C . ILE A 1 88 ? -19.283 -2.749 48.170 1.00 68.12 88 ILE A C 1
ATOM 734 O O . ILE A 1 88 ? -18.511 -2.793 49.126 1.00 68.12 88 ILE A O 1
ATOM 738 N N . PHE A 1 89 ? -19.964 -3.821 47.764 1.00 69.94 89 PHE A N 1
ATOM 739 C CA . PHE A 1 89 ? -19.766 -5.156 48.332 1.00 69.94 89 PHE A CA 1
ATOM 740 C C . PHE A 1 89 ? -18.692 -5.906 47.541 1.00 69.94 89 PHE A C 1
ATOM 742 O O . PHE A 1 89 ? -18.911 -6.308 46.397 1.00 69.94 89 PHE A O 1
ATOM 749 N N . ARG A 1 90 ? -17.512 -6.093 48.142 1.00 68.56 90 ARG A N 1
ATOM 750 C CA . ARG A 1 90 ? -16.474 -6.981 47.608 1.00 68.56 90 ARG A CA 1
ATOM 751 C C . ARG A 1 90 ? -16.628 -8.346 48.263 1.00 68.56 90 ARG A C 1
ATOM 753 O O . ARG A 1 90 ? -16.330 -8.502 49.441 1.00 68.56 90 ARG A O 1
ATOM 760 N N . PHE A 1 91 ? -17.090 -9.323 47.496 1.00 77.25 91 PHE A N 1
ATOM 761 C CA . PHE A 1 91 ? -17.129 -10.707 47.947 1.00 77.25 91 PHE A CA 1
ATOM 762 C C . PHE A 1 91 ? -15.724 -11.293 47.805 1.00 77.25 91 PHE A C 1
ATOM 764 O O . PHE A 1 91 ? -15.238 -11.477 46.689 1.00 77.25 91 PHE A O 1
ATOM 771 N N . GLU A 1 92 ? -15.050 -11.549 48.924 1.00 68.50 92 GLU A N 1
ATOM 772 C CA . GLU A 1 92 ? -13.915 -12.468 48.912 1.00 68.50 92 GLU A CA 1
ATOM 773 C C . GLU A 1 92 ? -14.465 -13.844 48.540 1.00 68.50 92 GLU A C 1
ATOM 775 O O . GLU A 1 92 ? -15.436 -14.313 49.138 1.00 68.50 92 GLU A O 1
ATOM 780 N N . SER A 1 93 ? -13.899 -14.467 47.505 1.00 61.16 93 SER A N 1
ATOM 781 C CA . SER A 1 93 ? -14.205 -15.851 47.166 1.00 61.16 93 SER A CA 1
ATOM 782 C C . SER A 1 93 ? -13.805 -16.710 48.361 1.00 61.16 93 SER A C 1
ATOM 784 O O . SER A 1 93 ? -12.627 -17.023 48.536 1.00 61.16 93 SER A O 1
ATOM 786 N N . MET A 1 94 ? -14.785 -17.011 49.216 1.00 54.41 94 MET A N 1
ATOM 787 C CA . MET A 1 94 ? -14.667 -17.951 50.320 1.00 54.41 94 MET A CA 1
ATOM 788 C C . MET A 1 94 ? -14.017 -19.217 49.755 1.00 54.41 94 MET A C 1
ATOM 790 O O . MET A 1 94 ? -14.515 -19.781 48.781 1.00 54.41 94 MET A O 1
ATOM 794 N N . GLY A 1 95 ? -12.832 -19.524 50.287 1.00 59.41 95 GLY A N 1
ATOM 795 C CA . GLY A 1 95 ? -11.805 -20.316 49.621 1.00 59.41 95 GLY A CA 1
ATOM 796 C C . GLY A 1 95 ? -12.285 -21.639 49.036 1.00 59.41 95 GLY A C 1
ATOM 797 O O . GLY A 1 95 ? -13.154 -22.310 49.591 1.00 59.41 95 GLY A O 1
ATOM 798 N N . GLU A 1 96 ? -11.650 -22.029 47.928 1.00 61.22 96 GLU A N 1
ATOM 799 C CA . GLU A 1 96 ? -11.618 -23.427 47.509 1.00 61.22 96 GLU A CA 1
ATOM 800 C C . GLU A 1 96 ? -11.295 -24.293 48.737 1.00 61.22 96 GLU A C 1
ATOM 802 O O . GLU A 1 96 ? -10.273 -24.062 49.394 1.00 61.22 96 GLU A O 1
ATOM 807 N N . PRO A 1 97 ? -12.147 -25.271 49.090 1.00 61.56 97 PRO A N 1
ATOM 808 C CA . PRO A 1 97 ? -11.795 -26.235 50.110 1.00 61.56 97 PRO A CA 1
ATOM 809 C C . PRO A 1 97 ? -10.587 -27.008 49.581 1.00 61.56 97 PRO A C 1
ATOM 811 O O . PRO A 1 97 ? -10.694 -27.742 48.598 1.00 61.56 97 PRO A O 1
ATOM 814 N N . ASP A 1 98 ? -9.429 -26.822 50.211 1.00 63.62 98 ASP A N 1
ATOM 815 C CA . ASP A 1 98 ? -8.240 -27.634 49.973 1.00 63.62 98 ASP A CA 1
ATOM 816 C C . ASP A 1 98 ? -8.540 -29.078 50.411 1.00 63.62 98 ASP A C 1
ATOM 818 O O . ASP A 1 98 ? -8.288 -29.490 51.543 1.00 63.62 98 ASP A O 1
ATOM 822 N N . LEU A 1 99 ? -9.129 -29.853 49.495 1.00 62.94 99 LEU A N 1
ATOM 823 C CA . LEU A 1 99 ? -9.483 -31.270 49.639 1.00 62.94 99 LEU A CA 1
ATOM 824 C C . LEU A 1 99 ? -8.249 -32.188 49.736 1.00 62.94 99 LEU A C 1
ATOM 826 O O . LEU A 1 99 ? -8.372 -33.407 49.664 1.00 62.94 99 LEU A O 1
ATOM 830 N N . ARG A 1 100 ? -7.043 -31.633 49.905 1.00 58.94 100 ARG A N 1
ATOM 831 C CA . ARG A 1 100 ? -5.776 -32.370 49.930 1.00 58.94 100 ARG A CA 1
ATOM 832 C C . ARG A 1 100 ? -5.202 -32.578 51.338 1.00 58.94 100 ARG A C 1
ATOM 834 O O . ARG A 1 100 ? -4.017 -32.877 51.476 1.00 58.94 100 ARG A O 1
ATOM 841 N N . ARG A 1 101 ? -6.019 -32.432 52.392 1.00 55.41 101 ARG A N 1
ATOM 842 C CA . ARG A 1 101 ? -5.581 -32.537 53.800 1.00 55.41 101 ARG A CA 1
ATOM 843 C C . ARG A 1 101 ? -6.069 -33.772 54.564 1.00 55.41 101 ARG A C 1
ATOM 845 O O . ARG A 1 101 ? -5.966 -33.789 55.787 1.00 55.41 101 ARG A O 1
ATOM 852 N N . GLU A 1 102 ? -6.530 -34.814 53.876 1.00 56.62 102 GLU A N 1
ATOM 853 C CA . GLU A 1 102 ? -6.921 -36.088 54.503 1.00 56.62 102 GLU A CA 1
ATOM 854 C C . GLU A 1 102 ? -6.070 -37.281 54.048 1.00 56.62 102 GLU A C 1
ATOM 856 O O . GLU A 1 102 ? -6.597 -38.314 53.678 1.00 56.62 102 GLU A O 1
ATOM 861 N N . GLU A 1 103 ? -4.741 -37.195 54.125 1.00 56.47 103 GLU A N 1
ATOM 862 C CA . GLU A 1 103 ? -3.915 -38.410 54.222 1.00 56.47 103 GLU A CA 1
ATOM 863 C C . GLU A 1 103 ? -2.778 -38.197 55.227 1.00 56.47 103 GLU A C 1
ATOM 865 O O . GLU A 1 103 ? -1.618 -37.967 54.890 1.00 56.47 103 GLU A O 1
ATOM 870 N N . ARG A 1 104 ? -3.111 -38.261 56.520 1.00 51.94 104 ARG A N 1
ATOM 871 C CA . ARG A 1 104 ? -2.134 -38.637 57.549 1.00 51.94 104 ARG A CA 1
ATOM 872 C C . ARG A 1 104 ? -2.568 -39.978 58.137 1.00 51.94 104 ARG A C 1
ATOM 874 O O . ARG A 1 104 ? -3.602 -40.018 58.803 1.00 51.94 104 ARG A O 1
ATOM 881 N N . PRO A 1 105 ? -1.808 -41.068 57.934 1.00 51.38 105 PRO A N 1
ATOM 882 C CA . PRO A 1 105 ? -2.122 -42.340 58.562 1.00 51.38 105 PRO A CA 1
ATOM 883 C C . PRO A 1 105 ? -1.948 -42.196 60.074 1.00 51.38 105 PRO A C 1
ATOM 885 O O . PRO A 1 105 ? -0.890 -41.775 60.549 1.00 51.38 105 PRO A O 1
ATOM 888 N N . GLN A 1 106 ? -2.984 -42.550 60.834 1.00 60.22 106 GLN A N 1
ATOM 889 C CA . GLN A 1 106 ? -2.911 -42.670 62.287 1.00 60.22 106 GLN A CA 1
ATOM 890 C C . GLN A 1 106 ? -1.895 -43.760 62.651 1.00 60.22 106 GLN A C 1
ATOM 892 O O . GLN A 1 106 ? -2.195 -44.955 62.655 1.00 60.22 106 GLN A 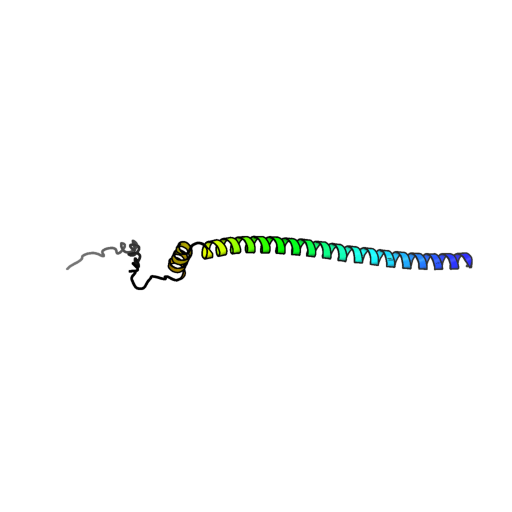O 1
ATOM 897 N N . ALA A 1 107 ? -0.669 -43.348 62.969 1.00 56.50 107 ALA A N 1
ATOM 898 C CA . ALA A 1 107 ? 0.342 -44.225 63.529 1.00 56.50 107 ALA A CA 1
ATOM 899 C C . ALA A 1 107 ? -0.036 -44.578 64.977 1.00 56.50 107 ALA A C 1
ATOM 901 O O . ALA A 1 107 ? 0.269 -43.865 65.925 1.00 56.50 107 ALA A O 1
ATOM 902 N N . ARG A 1 108 ? -0.718 -45.720 65.099 1.00 55.34 108 ARG A N 1
ATOM 903 C CA . ARG A 1 108 ? -0.463 -46.775 66.088 1.00 55.34 108 ARG A CA 1
ATOM 904 C C . ARG A 1 108 ? -0.405 -46.330 67.559 1.00 55.34 108 ARG A C 1
ATOM 906 O O . ARG A 1 108 ? 0.655 -46.042 68.105 1.00 55.34 108 ARG A O 1
ATOM 913 N N . LYS A 1 109 ? -1.546 -46.473 68.246 1.00 57.41 109 LYS A N 1
ATOM 914 C CA . LYS A 1 109 ? -1.595 -46.694 69.701 1.00 57.41 109 LYS A CA 1
ATOM 915 C C . LYS A 1 109 ? -0.632 -47.825 70.093 1.00 57.41 109 LYS A C 1
ATOM 917 O O . LYS A 1 109 ? -0.837 -48.968 69.685 1.00 57.41 109 LYS A O 1
ATOM 922 N N . ARG A 1 110 ? 0.353 -47.520 70.937 1.00 52.88 110 ARG A N 1
ATOM 923 C CA . ARG A 1 110 ? 0.920 -48.448 71.924 1.00 52.88 110 ARG A CA 1
ATOM 924 C C . ARG A 1 110 ? 1.250 -47.660 73.188 1.00 52.88 110 ARG A C 1
ATOM 926 O O . ARG A 1 110 ? 2.041 -46.728 73.145 1.00 52.88 110 ARG A O 1
ATOM 933 N N . VAL A 1 111 ? 0.603 -48.046 74.277 1.00 52.94 111 VAL A N 1
ATOM 934 C CA . VAL A 1 111 ? 0.937 -47.701 75.661 1.00 52.94 111 VAL A CA 1
ATOM 935 C C . VAL A 1 111 ? 0.628 -48.959 76.475 1.00 52.94 111 VAL A C 1
ATOM 937 O O . VAL A 1 111 ? -0.341 -49.640 76.122 1.00 52.94 111 VAL A O 1
ATOM 940 N N . PRO A 1 112 ? 1.269 -49.152 77.629 1.00 58.91 112 PRO A N 1
ATOM 941 C CA . PRO A 1 112 ? 2.695 -49.359 77.872 1.00 58.91 112 PRO A CA 1
ATOM 942 C C . PRO A 1 112 ? 3.097 -50.844 77.778 1.00 58.91 112 PRO A C 1
ATOM 944 O O . PRO A 1 112 ? 2.212 -51.723 77.877 1.00 58.91 112 PRO A O 1
#

pLDDT: mean 77.64, std 13.69, range [51.38, 96.75]

Sequence (112 aa):
MNLRRVIITFYLLLFLSLAAGASIFFLQTRREYRQLLKSEAESKRLLAEAQLKLREQQRILDRLRSDPAFVEMVIRRRLGYAKPDEMIFRFESMGEPDLRREERPQARKRVP

Foldseek 3Di:
DPPVVVVVVVVVVVVVVVVVVVVVVVVVVVVVVVVVVVVVVVVVVVVVVVVVVVVVVVVVVVVCVPDVVVVVVVCCVPVVDDDPPDDDDDDDPPDDPPPPPPDDPPPDDDDD